Protein AF-A0A958G3X5-F1 (afdb_monomer_lite)

Radius of gyration: 16.33 Å; chains: 1; bounding box: 35×41×38 Å

Sequence (88 aa):
AQVEWEFHHLLEAASEVAITRRELRWKEQNRYSHRQKADMLFGGFLGEIDLEGNLRPFLPLLRAAEVLHLGKGATFGLGKITLKTIDG

Structure (mmCIF, N/CA/C/O backbone):
data_AF-A0A958G3X5-F1
#
_entry.id   AF-A0A958G3X5-F1
#
loop_
_atom_site.group_PDB
_atom_site.id
_atom_site.type_symbol
_atom_site.label_atom_id
_atom_site.label_alt_id
_atom_site.label_comp_id
_atom_site.label_asym_id
_atom_site.label_entity_id
_atom_site.label_seq_id
_atom_site.pdbx_PDB_ins_code
_atom_site.Cartn_x
_atom_site.Cartn_y
_atom_site.Cartn_z
_atom_site.occupancy
_atom_site.B_iso_or_equiv
_atom_site.auth_seq_i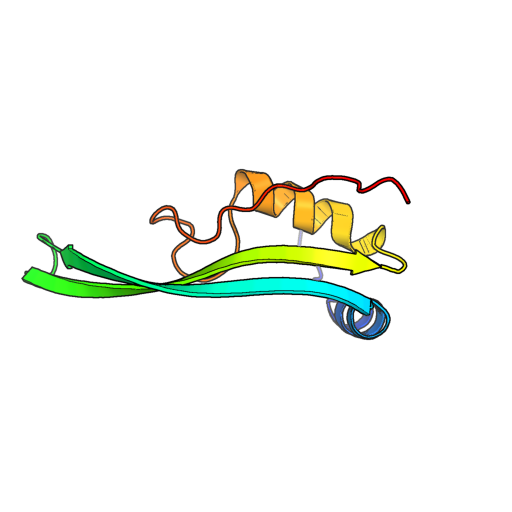d
_atom_site.auth_comp_id
_atom_site.auth_asym_id
_atom_site.auth_atom_id
_atom_site.pdbx_PDB_model_num
ATOM 1 N N . ALA A 1 1 ? 11.690 23.847 0.802 1.00 51.47 1 ALA A N 1
ATOM 2 C CA . ALA A 1 1 ? 11.946 23.152 -0.472 1.00 51.47 1 ALA A CA 1
ATOM 3 C C . ALA A 1 1 ? 10.605 22.701 -1.019 1.00 51.47 1 ALA A C 1
ATOM 5 O O . ALA A 1 1 ? 9.872 22.030 -0.302 1.00 51.47 1 ALA A O 1
ATOM 6 N N . GLN A 1 2 ? 10.239 23.161 -2.209 1.00 48.47 2 GLN A N 1
ATOM 7 C CA . GLN A 1 2 ? 9.005 22.760 -2.872 1.00 48.47 2 GLN A CA 1
ATOM 8 C C . GLN A 1 2 ? 9.309 21.434 -3.572 1.00 48.47 2 GLN A C 1
ATOM 10 O O . GLN A 1 2 ? 10.213 21.375 -4.399 1.00 48.47 2 GLN A O 1
ATOM 15 N N . VAL A 1 3 ? 8.663 20.354 -3.140 1.00 60.03 3 VAL A N 1
ATOM 16 C CA . VAL A 1 3 ? 8.811 19.052 -3.795 1.00 60.03 3 VAL A CA 1
ATOM 17 C C . VAL A 1 3 ? 7.889 19.080 -5.005 1.00 60.03 3 VAL A C 1
ATOM 19 O O . VAL A 1 3 ? 6.671 19.139 -4.843 1.00 60.03 3 VAL A O 1
ATOM 22 N N . GLU A 1 4 ? 8.468 19.113 -6.200 1.00 61.97 4 GLU A N 1
ATOM 23 C CA . GLU A 1 4 ? 7.729 18.866 -7.434 1.00 61.97 4 GLU A CA 1
ATOM 24 C C . GLU A 1 4 ? 7.432 17.374 -7.522 1.00 61.97 4 GLU A C 1
ATOM 26 O O . GLU A 1 4 ? 8.331 16.535 -7.582 1.00 61.97 4 GLU A O 1
ATOM 31 N N . TRP A 1 5 ? 6.147 17.047 -7.463 1.00 68.88 5 TRP A N 1
ATOM 32 C CA . TRP A 1 5 ? 5.669 15.680 -7.513 1.00 68.88 5 TRP A CA 1
ATOM 33 C C . TRP A 1 5 ? 5.192 15.343 -8.924 1.00 68.88 5 TRP A C 1
ATOM 35 O O . TRP A 1 5 ? 3.994 15.285 -9.200 1.00 68.88 5 TRP A O 1
ATOM 45 N N . GLU A 1 6 ? 6.137 15.120 -9.827 1.00 72.06 6 GLU A N 1
ATOM 46 C CA . GLU A 1 6 ? 5.833 14.603 -11.160 1.00 72.06 6 GLU A CA 1
ATOM 47 C C . GLU A 1 6 ? 5.524 13.105 -11.059 1.00 72.06 6 GLU A C 1
ATOM 49 O O . GLU A 1 6 ? 6.427 12.281 -11.054 1.00 72.06 6 GLU A O 1
ATOM 54 N N . PHE A 1 7 ? 4.252 12.718 -10.935 1.00 80.69 7 PHE A N 1
ATOM 55 C CA . PHE A 1 7 ? 3.861 11.301 -10.818 1.00 80.69 7 PHE A CA 1
ATOM 56 C C . PHE A 1 7 ? 3.598 10.617 -12.163 1.00 80.69 7 PHE A C 1
ATOM 58 O O . PHE A 1 7 ? 3.430 9.400 -12.197 1.00 80.69 7 PHE A O 1
ATOM 65 N N . HIS A 1 8 ? 3.544 11.367 -13.267 1.00 84.88 8 HIS A N 1
ATOM 66 C CA . HIS A 1 8 ? 3.118 10.830 -14.564 1.00 84.88 8 HIS A CA 1
ATOM 67 C C . HIS A 1 8 ? 4.007 9.671 -15.032 1.00 84.88 8 HIS A C 1
ATOM 69 O O . HIS A 1 8 ? 3.510 8.599 -15.362 1.00 84.88 8 HIS A O 1
ATOM 75 N N . HIS A 1 9 ? 5.326 9.837 -14.916 1.00 88.06 9 HIS A N 1
ATOM 76 C CA . HIS A 1 9 ? 6.295 8.797 -15.262 1.00 88.06 9 HIS A CA 1
ATOM 77 C C . HIS A 1 9 ? 6.164 7.537 -14.389 1.00 88.06 9 HIS A C 1
ATOM 79 O O . HIS A 1 9 ? 6.452 6.433 -14.844 1.00 88.06 9 HIS A O 1
ATOM 85 N N . LEU A 1 10 ? 5.721 7.676 -13.133 1.00 90.50 10 LEU A N 1
ATOM 86 C CA . LEU A 1 10 ? 5.458 6.530 -12.260 1.00 90.50 10 LEU A CA 1
ATOM 87 C C . LEU A 1 10 ? 4.186 5.795 -12.681 1.00 90.50 10 LEU A C 1
ATOM 89 O O . LEU A 1 10 ? 4.142 4.575 -12.571 1.00 90.50 10 LEU A O 1
ATOM 93 N N . LEU A 1 11 ? 3.168 6.507 -13.168 1.00 91.62 11 LEU A N 1
ATOM 94 C CA . LEU A 1 11 ? 1.948 5.886 -13.687 1.00 91.62 11 LEU A CA 1
ATO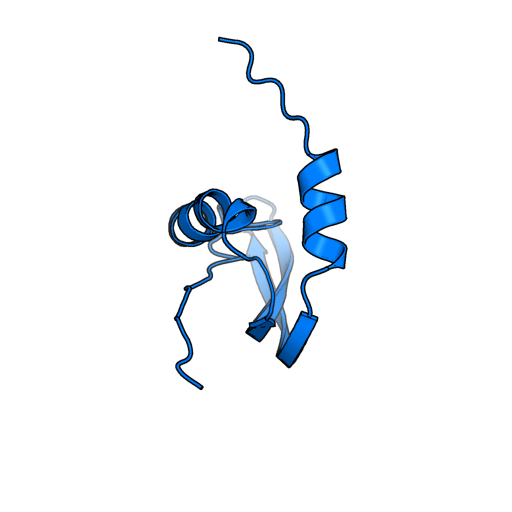M 95 C C . LEU A 1 11 ? 2.230 5.093 -14.967 1.00 91.62 11 LEU A C 1
ATOM 97 O O . LEU A 1 11 ? 1.785 3.954 -15.073 1.00 91.62 11 LEU A O 1
ATOM 101 N N . GLU A 1 12 ? 3.013 5.656 -15.887 1.00 93.12 12 GLU A N 1
ATOM 102 C CA . GLU A 1 12 ? 3.473 4.958 -17.096 1.00 93.12 12 GLU A CA 1
ATOM 103 C C . GLU A 1 12 ? 4.340 3.743 -16.746 1.00 93.12 12 GLU A C 1
ATOM 105 O O . GLU A 1 12 ? 4.100 2.637 -17.217 1.00 93.12 12 GLU A O 1
ATOM 110 N N . ALA A 1 13 ? 5.312 3.895 -15.845 1.00 93.81 13 ALA A N 1
ATOM 111 C CA . ALA A 1 13 ? 6.116 2.759 -15.402 1.00 93.81 13 ALA A CA 1
ATOM 112 C C . ALA A 1 13 ? 5.269 1.680 -14.700 1.00 93.81 13 ALA A C 1
ATOM 114 O O . ALA A 1 13 ? 5.612 0.502 -14.760 1.00 93.81 13 ALA A O 1
ATOM 115 N N . ALA A 1 14 ? 4.174 2.060 -14.030 1.00 95.25 14 ALA A N 1
ATOM 116 C CA . ALA A 1 14 ? 3.304 1.122 -13.332 1.00 95.25 14 ALA A CA 1
ATOM 117 C C . ALA A 1 14 ? 2.418 0.328 -14.299 1.00 95.25 14 ALA A C 1
ATOM 119 O O . ALA A 1 14 ? 2.084 -0.812 -13.985 1.00 95.25 14 ALA A O 1
ATOM 120 N N . SER A 1 15 ? 2.060 0.880 -15.467 1.00 95.62 15 SER A N 1
ATOM 121 C CA . SER A 1 15 ? 1.317 0.123 -16.485 1.00 95.62 15 SER A CA 1
ATOM 122 C C . SER A 1 15 ? 2.136 -1.004 -17.112 1.00 95.62 15 SER A C 1
ATOM 124 O O . SER A 1 15 ? 1.552 -1.965 -17.601 1.00 95.62 15 SER A O 1
ATOM 126 N N . GLU A 1 16 ? 3.466 -0.920 -17.044 1.00 97.12 16 GLU A N 1
ATOM 127 C CA . GLU A 1 16 ? 4.388 -1.966 -17.506 1.00 97.12 16 GLU A CA 1
ATOM 128 C C . GLU A 1 16 ? 4.649 -3.059 -16.449 1.00 97.12 16 GLU A C 1
ATOM 130 O O . GLU A 1 16 ? 5.355 -4.032 -16.717 1.00 97.12 16 GLU A O 1
ATOM 135 N N . VAL A 1 17 ? 4.113 -2.917 -15.230 1.00 97.25 17 VAL A N 1
ATOM 136 C CA . VAL A 1 17 ? 4.246 -3.920 -14.163 1.00 97.25 17 VAL A CA 1
ATOM 137 C C . VAL A 1 17 ? 3.124 -4.949 -14.281 1.00 97.25 17 VAL A C 1
ATOM 139 O O . VAL A 1 17 ? 1.939 -4.619 -14.221 1.00 97.25 17 VAL A O 1
ATOM 142 N N . ALA A 1 18 ? 3.497 -6.221 -14.381 1.00 97.50 18 ALA A N 1
ATOM 143 C CA . ALA A 1 18 ? 2.562 -7.332 -14.428 1.00 97.50 18 ALA A CA 1
ATOM 144 C C . ALA A 1 18 ? 2.189 -7.811 -13.019 1.00 97.50 18 ALA A C 1
ATOM 146 O O . ALA A 1 18 ? 3.019 -7.852 -12.112 1.00 97.50 18 ALA A O 1
ATOM 147 N N . ILE A 1 19 ? 0.935 -8.235 -12.850 1.00 97.19 19 ILE A N 1
ATOM 148 C CA . ILE A 1 19 ? 0.485 -8.986 -11.674 1.00 97.19 19 ILE A CA 1
ATOM 149 C C . ILE A 1 19 ? 0.512 -10.471 -12.037 1.00 97.19 19 ILE A C 1
ATOM 151 O O . ILE A 1 19 ? -0.294 -10.912 -12.857 1.00 97.19 19 ILE A O 1
ATOM 155 N N . THR A 1 20 ? 1.408 -11.241 -11.426 1.00 96.88 20 THR A N 1
ATOM 156 C CA . THR A 1 20 ? 1.583 -12.676 -11.723 1.00 96.88 20 THR A CA 1
ATOM 157 C C . THR A 1 20 ? 0.741 -13.568 -10.817 1.00 96.88 20 THR A C 1
ATOM 159 O O . THR A 1 20 ? 0.272 -14.625 -11.238 1.00 96.88 20 THR A O 1
ATOM 162 N N . ARG A 1 21 ? 0.466 -13.112 -9.592 1.00 97.25 21 ARG A N 1
ATOM 163 C CA . ARG A 1 21 ? -0.442 -13.765 -8.643 1.00 97.25 21 ARG A CA 1
ATOM 164 C C . ARG A 1 21 ? -1.257 -12.720 -7.902 1.00 97.25 21 ARG A C 1
ATOM 166 O O . ARG A 1 21 ? -0.756 -11.659 -7.544 1.00 97.25 21 ARG A O 1
ATOM 173 N N . ARG A 1 22 ? -2.528 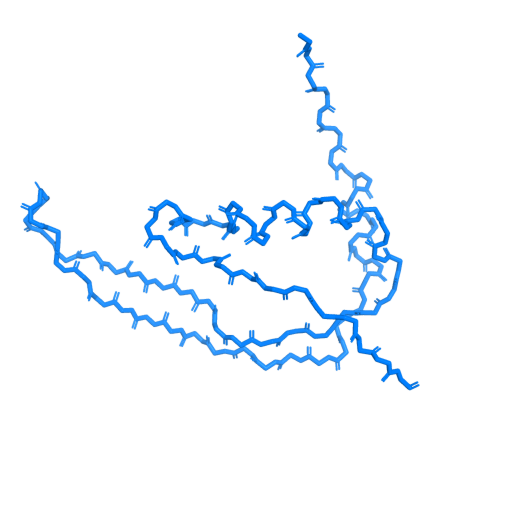-13.027 -7.646 1.00 97.31 22 ARG A N 1
ATOM 174 C CA . ARG A 1 22 ? -3.430 -12.164 -6.877 1.00 97.31 22 ARG A CA 1
ATOM 175 C C . ARG A 1 22 ? -4.351 -12.998 -6.008 1.00 97.31 22 ARG A C 1
ATOM 177 O O . ARG A 1 22 ? -5.297 -13.603 -6.504 1.00 97.31 22 ARG A O 1
ATOM 184 N N . GLU A 1 23 ? -4.128 -12.937 -4.706 1.00 97.62 23 GLU A N 1
ATOM 185 C CA . GLU A 1 23 ? -4.951 -13.595 -3.696 1.00 97.62 23 GLU A CA 1
ATOM 186 C C . GLU A 1 23 ? -5.493 -12.551 -2.731 1.00 97.62 23 GLU A C 1
ATOM 188 O O . GLU A 1 23 ? -5.069 -12.446 -1.585 1.00 97.62 23 GLU A O 1
ATOM 193 N N . LEU A 1 24 ? -6.436 -11.743 -3.217 1.00 96.94 24 LEU A N 1
ATOM 194 C CA . LEU A 1 24 ? -7.077 -10.696 -2.432 1.00 96.94 24 LEU A CA 1
ATOM 195 C C . LEU A 1 24 ? -8.515 -11.068 -2.090 1.00 96.94 24 LEU A C 1
ATOM 197 O O . LEU A 1 24 ? -9.272 -11.533 -2.940 1.00 96.94 24 LEU A O 1
ATOM 201 N N . ARG A 1 25 ? -8.920 -10.760 -0.860 1.00 96.12 25 ARG A N 1
ATOM 202 C CA . ARG A 1 25 ? -10.320 -10.778 -0.429 1.00 96.12 25 ARG A CA 1
ATOM 203 C C . ARG A 1 25 ? -10.709 -9.430 0.151 1.00 96.12 25 ARG A C 1
ATOM 205 O O . ARG A 1 25 ? -9.919 -8.810 0.864 1.00 96.12 25 ARG A O 1
ATOM 212 N N . TRP A 1 26 ? -11.931 -8.993 -0.127 1.00 94.12 26 TRP A N 1
ATOM 213 C CA . TRP A 1 26 ? -12.505 -7.858 0.585 1.00 94.12 26 TRP A CA 1
ATOM 214 C C . TRP A 1 26 ? -12.800 -8.280 2.022 1.00 94.12 26 TRP A C 1
ATOM 216 O O . TRP A 1 26 ? -13.459 -9.296 2.252 1.00 94.12 26 TRP A O 1
ATOM 226 N N . LYS A 1 27 ? -12.302 -7.518 2.992 1.00 91.50 27 LYS A N 1
ATOM 227 C CA . LYS A 1 27 ? -12.716 -7.641 4.386 1.00 91.50 27 LYS A CA 1
ATOM 228 C C . LYS A 1 27 ? -13.330 -6.331 4.819 1.00 91.50 27 LYS A C 1
ATOM 230 O O . LYS A 1 27 ? -12.717 -5.274 4.696 1.00 91.50 27 LYS A O 1
ATOM 235 N N . GLU A 1 28 ? -14.511 -6.450 5.395 1.00 90.31 28 GLU A N 1
ATOM 236 C CA . GLU A 1 28 ? -15.226 -5.345 5.995 1.00 90.31 28 GLU A CA 1
ATOM 237 C C . GLU A 1 28 ? -15.397 -5.596 7.487 1.00 90.31 28 GLU A C 1
ATOM 239 O O . GLU A 1 28 ? -15.643 -6.722 7.924 1.00 90.31 28 GLU A O 1
ATOM 244 N N . GLN A 1 29 ? -15.213 -4.551 8.282 1.00 81.69 29 GLN A N 1
ATOM 245 C CA . GLN A 1 29 ? -15.389 -4.594 9.720 1.00 81.69 29 GLN A CA 1
ATOM 246 C C . GLN A 1 29 ? -16.153 -3.362 10.177 1.00 81.69 29 GLN A C 1
ATOM 248 O O . GLN A 1 29 ? -15.787 -2.233 9.851 1.00 81.69 29 GLN A O 1
ATOM 253 N N . ASN A 1 30 ? -17.176 -3.589 10.996 1.00 82.62 30 ASN A N 1
ATOM 254 C CA . ASN A 1 30 ? -17.895 -2.513 11.649 1.00 82.62 30 ASN A CA 1
ATOM 255 C C . ASN A 1 30 ? -17.189 -2.132 12.962 1.00 82.62 30 ASN A C 1
ATOM 257 O O . ASN A 1 30 ? -16.788 -3.002 13.743 1.00 82.62 30 ASN A O 1
ATOM 261 N N . ARG A 1 31 ? -17.004 -0.835 13.203 1.00 80.31 31 ARG A N 1
ATOM 262 C CA . ARG A 1 31 ? -16.472 -0.288 14.457 1.00 80.31 31 ARG A CA 1
ATOM 263 C C . ARG A 1 31 ? -17.372 0.825 14.950 1.00 80.31 31 ARG A C 1
ATOM 265 O O . ARG A 1 31 ? -17.516 1.838 14.280 1.00 80.31 31 ARG A O 1
ATOM 272 N N . TYR A 1 32 ? -17.852 0.708 16.177 1.00 79.81 32 TYR A N 1
ATOM 273 C CA . TYR A 1 32 ? -18.577 1.800 16.805 1.00 79.81 32 TYR A CA 1
ATOM 274 C C . TYR A 1 32 ? -17.621 2.927 17.230 1.00 79.81 32 TYR A C 1
ATOM 276 O O . TYR A 1 32 ? -16.652 2.715 17.966 1.00 79.81 32 TYR A O 1
ATOM 284 N N . SER A 1 33 ? -17.884 4.148 16.771 1.00 79.50 33 SER A N 1
ATOM 285 C CA . SER A 1 33 ? -17.147 5.352 17.149 1.00 79.50 33 SER A CA 1
ATOM 286 C C . SER A 1 33 ? -17.822 6.029 18.330 1.00 79.50 33 SER A C 1
ATOM 288 O O . SER A 1 33 ? -18.829 6.711 18.169 1.00 79.50 33 SER A O 1
ATOM 290 N N . HIS A 1 34 ? -17.230 5.934 19.522 1.00 81.31 34 HIS A N 1
ATOM 291 C CA . HIS A 1 34 ? -17.754 6.629 20.707 1.00 81.31 34 HIS A CA 1
ATOM 292 C C . HIS A 1 34 ? -17.784 8.157 20.557 1.00 81.31 34 HIS A C 1
ATOM 294 O O . HIS A 1 34 ? -18.674 8.808 21.098 1.00 81.31 34 HIS A O 1
ATOM 300 N N . ARG A 1 35 ? -16.842 8.734 19.800 1.00 84.88 35 ARG A N 1
ATOM 301 C CA . ARG A 1 35 ? -16.781 10.182 19.549 1.00 84.88 35 ARG A CA 1
ATOM 302 C C . ARG A 1 35 ? -17.911 10.663 18.641 1.00 84.88 35 ARG A C 1
ATOM 304 O O . ARG A 1 35 ? -18.428 11.749 18.862 1.00 84.88 35 ARG A O 1
ATOM 311 N N . GLN A 1 36 ? -18.264 9.881 17.623 1.00 83.25 36 GLN A N 1
ATOM 312 C CA . GLN A 1 36 ? -19.312 10.241 16.658 1.00 83.25 36 GLN A CA 1
ATOM 313 C C . GLN A 1 36 ? -20.667 9.597 16.993 1.00 83.25 36 GLN A C 1
ATOM 315 O O . GLN A 1 36 ? -21.660 9.918 16.354 1.00 83.25 36 GLN A O 1
ATOM 320 N N . LYS A 1 37 ? -20.701 8.707 17.998 1.00 82.56 37 LYS A N 1
ATOM 321 C CA . LYS A 1 37 ? -21.846 7.867 18.383 1.00 82.56 37 LYS A CA 1
ATOM 322 C C . LYS A 1 37 ? -22.481 7.155 17.181 1.00 82.56 37 LYS A C 1
ATOM 324 O O . LYS A 1 37 ? -23.699 7.118 17.047 1.00 82.56 37 LYS A O 1
ATOM 329 N N . ALA A 1 38 ? -21.638 6.631 16.296 1.00 81.94 38 ALA A N 1
ATOM 330 C CA . ALA A 1 38 ? -22.054 6.020 15.040 1.00 81.94 38 ALA A CA 1
ATOM 331 C C . ALA A 1 38 ? -21.158 4.834 14.678 1.00 81.94 38 ALA A C 1
ATOM 333 O O . ALA A 1 38 ? -19.975 4.808 15.030 1.00 81.94 38 ALA A O 1
ATOM 334 N N . ASP A 1 39 ? -21.724 3.888 13.939 1.00 81.12 39 ASP A N 1
ATOM 335 C CA . ASP A 1 39 ? -20.988 2.794 13.322 1.00 81.12 39 ASP A CA 1
ATOM 336 C C . ASP A 1 39 ? -20.140 3.299 12.152 1.00 81.12 39 ASP A C 1
ATOM 338 O O . ASP A 1 39 ? -20.600 4.031 11.275 1.00 81.12 39 ASP A O 1
ATOM 342 N N . MET A 1 40 ? -18.871 2.912 12.157 1.00 80.56 40 MET A N 1
ATOM 343 C CA . MET A 1 40 ? -17.913 3.173 11.099 1.00 80.56 40 MET A CA 1
ATOM 344 C C . MET A 1 40 ? -17.598 1.870 10.381 1.00 80.56 40 MET A C 1
ATOM 346 O O . MET A 1 40 ? -17.055 0.931 10.967 1.00 80.56 40 MET A O 1
ATOM 350 N N . LEU A 1 41 ? -17.880 1.858 9.084 1.00 81.06 41 LEU A N 1
ATOM 351 C CA . LEU A 1 41 ? -17.559 0.751 8.204 1.00 81.06 41 LEU A CA 1
ATOM 352 C C . LEU A 1 41 ? -16.120 0.897 7.696 1.00 81.06 41 LEU A C 1
ATOM 354 O O . LEU A 1 41 ? -15.782 1.861 7.003 1.00 81.06 41 LEU A O 1
ATOM 358 N N . PHE A 1 42 ? -15.265 -0.055 8.049 1.00 85.00 42 PHE A N 1
ATOM 359 C CA . PHE A 1 42 ? -13.890 -0.126 7.572 1.00 85.00 42 PHE A CA 1
ATOM 360 C C . PHE A 1 42 ? -13.754 -1.301 6.611 1.00 85.00 42 PHE A C 1
ATOM 362 O O . PHE A 1 42 ? -13.794 -2.456 7.027 1.00 85.00 42 PHE A O 1
ATOM 369 N N . GLY A 1 43 ? -13.598 -0.990 5.328 1.00 89.25 43 GLY A N 1
ATOM 370 C CA . GLY A 1 43 ? -13.419 -1.967 4.260 1.00 89.25 43 GLY A CA 1
ATOM 371 C C . GLY A 1 43 ? -12.058 -1.826 3.590 1.00 89.25 43 GLY A C 1
ATOM 372 O O . GLY A 1 43 ? -11.540 -0.716 3.448 1.00 89.25 43 GLY A O 1
ATOM 373 N N . GLY A 1 44 ? -11.484 -2.950 3.176 1.00 92.31 44 GLY A N 1
ATOM 374 C CA . GLY A 1 44 ? -10.259 -2.974 2.388 1.00 92.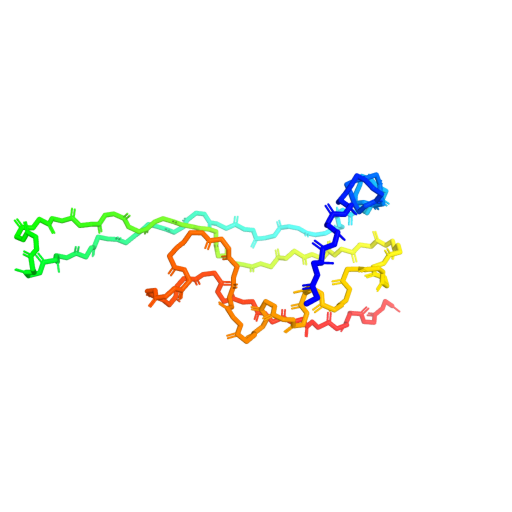31 44 GLY A CA 1
ATOM 375 C C . GLY A 1 44 ? -9.895 -4.369 1.899 1.00 92.31 44 GLY A C 1
ATOM 376 O O . GLY A 1 44 ? -10.519 -5.368 2.262 1.00 92.31 44 GLY A O 1
ATOM 377 N N . PHE A 1 45 ? -8.855 -4.435 1.074 1.00 94.81 45 PHE A N 1
ATOM 378 C CA . PHE A 1 45 ? -8.306 -5.703 0.611 1.00 94.81 45 PHE A CA 1
ATOM 379 C C . PHE A 1 45 ? -7.368 -6.315 1.651 1.00 94.81 45 PHE A C 1
ATOM 381 O O . PHE A 1 45 ? -6.551 -5.624 2.258 1.00 94.81 45 PHE A O 1
ATOM 388 N N . LEU A 1 46 ? -7.472 -7.631 1.821 1.00 95.38 46 LEU A N 1
ATOM 389 C CA . LEU A 1 46 ? -6.515 -8.450 2.554 1.00 95.38 46 LEU A CA 1
ATOM 390 C C . LEU A 1 46 ? -5.997 -9.573 1.672 1.00 95.38 46 LEU A C 1
ATOM 392 O O . LEU A 1 46 ? -6.784 -10.253 1.012 1.00 95.38 46 LEU A O 1
ATOM 396 N N . GLY A 1 47 ? -4.698 -9.823 1.765 1.00 96.44 47 GLY A N 1
ATOM 397 C CA . GLY A 1 47 ? -4.029 -10.905 1.064 1.00 96.44 47 GLY A CA 1
ATOM 398 C C . GLY A 1 47 ? -2.759 -10.422 0.388 1.00 96.44 47 GLY A C 1
ATOM 399 O O . GLY A 1 47 ? -2.130 -9.483 0.875 1.00 96.44 47 GLY A O 1
ATOM 400 N N . GLU A 1 48 ? -2.393 -11.080 -0.705 1.00 97.19 48 GLU A N 1
ATOM 401 C CA . GLU A 1 48 ? -1.080 -10.934 -1.331 1.00 97.19 48 GLU A CA 1
ATOM 402 C C . GLU A 1 48 ? -1.217 -10.731 -2.846 1.00 97.19 48 GLU A C 1
ATOM 404 O O . GLU A 1 48 ? -2.179 -11.186 -3.479 1.00 97.19 48 GLU A O 1
ATOM 409 N N . ILE A 1 49 ? -0.266 -9.991 -3.411 1.00 97.19 49 ILE A N 1
ATOM 410 C CA . ILE A 1 49 ? -0.119 -9.769 -4.848 1.00 97.19 49 ILE A CA 1
ATOM 411 C C . ILE A 1 49 ? 1.360 -9.932 -5.172 1.00 97.19 49 ILE A C 1
ATOM 413 O O . ILE A 1 49 ? 2.189 -9.279 -4.535 1.00 97.19 49 ILE A O 1
ATOM 417 N N . ASP A 1 50 ? 1.653 -10.730 -6.191 1.00 97.19 50 ASP A N 1
ATOM 418 C CA . ASP A 1 50 ? 2.997 -10.861 -6.738 1.00 97.19 50 ASP A CA 1
ATOM 419 C C . ASP A 1 50 ? 3.094 -9.966 -7.976 1.00 97.19 50 ASP A C 1
ATOM 421 O O . ASP A 1 50 ? 2.203 -9.965 -8.835 1.00 97.19 50 ASP A O 1
ATOM 425 N N . LEU A 1 51 ? 4.155 -9.161 -8.029 1.00 96.50 51 LEU A N 1
ATOM 426 C CA . LEU A 1 51 ? 4.397 -8.173 -9.075 1.00 96.50 51 LEU A CA 1
ATOM 427 C C . LEU A 1 51 ? 5.692 -8.506 -9.812 1.00 96.50 51 LEU A C 1
ATOM 429 O O . LEU A 1 51 ? 6.708 -8.784 -9.176 1.00 96.50 51 LEU A O 1
ATOM 433 N N . GLU A 1 52 ? 5.668 -8.407 -11.137 1.00 96.12 52 GLU A N 1
ATOM 434 C CA . GLU A 1 52 ? 6.818 -8.644 -12.009 1.00 96.12 52 GLU A CA 1
ATOM 435 C C . GLU A 1 52 ? 7.043 -7.453 -12.951 1.00 96.12 52 GLU A C 1
ATOM 437 O O . GLU A 1 52 ? 6.095 -6.829 -13.427 1.00 96.12 52 GLU A O 1
ATOM 442 N N . GLY A 1 53 ? 8.309 -7.115 -13.205 1.00 95.69 53 GLY A N 1
ATOM 443 C CA . GLY A 1 53 ? 8.719 -5.986 -14.044 1.00 95.69 53 GLY A CA 1
ATOM 444 C C . GLY A 1 53 ? 9.742 -5.079 -13.355 1.00 95.69 53 GLY A C 1
ATOM 445 O O . GLY A 1 53 ? 10.377 -5.451 -12.365 1.00 95.69 53 GLY A O 1
ATOM 446 N N . ASN A 1 54 ? 9.920 -3.858 -13.868 1.00 95.94 54 ASN A N 1
ATOM 447 C CA . 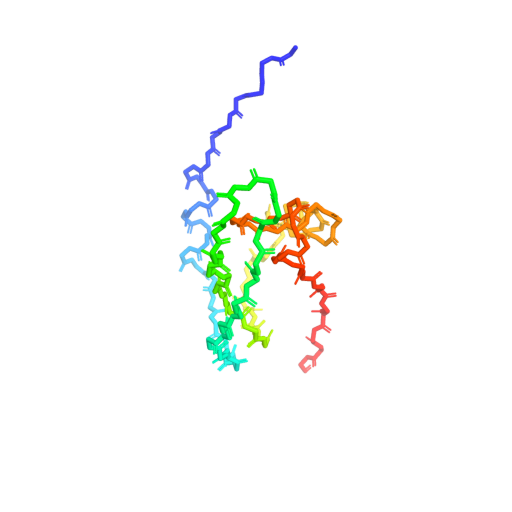ASN A 1 54 ? 10.847 -2.891 -13.275 1.00 95.94 54 ASN A CA 1
ATOM 448 C C . ASN A 1 54 ? 10.240 -2.211 -12.036 1.00 95.94 54 ASN A C 1
ATOM 450 O O . ASN A 1 54 ? 9.697 -1.111 -12.109 1.00 95.94 54 ASN A O 1
ATOM 454 N N . LEU A 1 55 ? 10.386 -2.845 -10.871 1.00 95.56 55 LEU A N 1
ATOM 455 C CA . LEU A 1 55 ? 9.864 -2.315 -9.606 1.00 95.56 55 LEU A CA 1
ATOM 456 C C . LEU A 1 55 ? 10.758 -1.251 -8.949 1.00 95.56 55 LEU A C 1
ATOM 458 O O . LEU A 1 55 ? 10.346 -0.598 -7.987 1.00 95.56 55 LEU A O 1
ATOM 462 N N . ARG A 1 56 ? 11.982 -1.054 -9.456 1.00 94.81 56 ARG A N 1
ATOM 463 C CA . ARG A 1 56 ? 12.998 -0.181 -8.847 1.00 94.81 56 ARG A CA 1
ATOM 464 C C . ARG A 1 56 ? 12.516 1.258 -8.594 1.00 94.81 56 ARG A C 1
ATOM 466 O O . ARG A 1 56 ? 12.804 1.751 -7.502 1.00 94.81 56 ARG A O 1
ATOM 473 N N . PRO A 1 57 ? 11.777 1.922 -9.508 1.00 93.75 57 PRO A N 1
ATOM 474 C CA . PRO A 1 57 ? 11.270 3.279 -9.279 1.00 93.75 57 PRO A CA 1
ATOM 475 C C . PRO A 1 57 ? 10.290 3.375 -8.102 1.00 93.75 57 PRO A C 1
ATOM 477 O O . PRO A 1 57 ? 10.206 4.411 -7.448 1.00 93.75 57 PRO A O 1
ATOM 480 N N . PHE A 1 58 ? 9.578 2.288 -7.795 1.00 93.38 58 PHE A N 1
ATOM 481 C CA . PHE A 1 58 ? 8.544 2.254 -6.760 1.00 93.38 58 PHE A CA 1
ATOM 482 C C . PHE A 1 58 ? 9.075 1.844 -5.389 1.00 93.38 58 PHE A C 1
ATOM 484 O O . PHE A 1 58 ? 8.407 2.095 -4.387 1.00 93.38 58 PHE A O 1
ATOM 491 N N . LEU A 1 59 ? 10.267 1.239 -5.312 1.00 94.00 59 LEU A N 1
ATOM 492 C CA . LEU A 1 59 ? 10.828 0.733 -4.055 1.00 94.00 59 LEU A CA 1
ATOM 493 C C . LEU A 1 59 ? 10.835 1.772 -2.920 1.00 94.00 59 LEU A C 1
ATOM 495 O O . LEU A 1 59 ? 10.432 1.399 -1.819 1.00 94.00 59 LEU A O 1
ATOM 499 N N . PRO A 1 60 ? 11.208 3.055 -3.124 1.00 93.56 60 PRO A N 1
ATOM 500 C CA . PRO A 1 60 ? 11.152 4.044 -2.046 1.00 93.56 60 PRO A CA 1
ATOM 501 C C . PRO A 1 60 ? 9.735 4.245 -1.491 1.00 93.56 60 PRO A C 1
ATOM 503 O O . PRO A 1 60 ? 9.551 4.303 -0.276 1.00 93.56 60 PRO A O 1
ATOM 506 N N . LEU A 1 61 ? 8.726 4.293 -2.368 1.00 93.44 61 LEU A N 1
ATOM 507 C CA . LEU A 1 61 ? 7.322 4.459 -1.981 1.0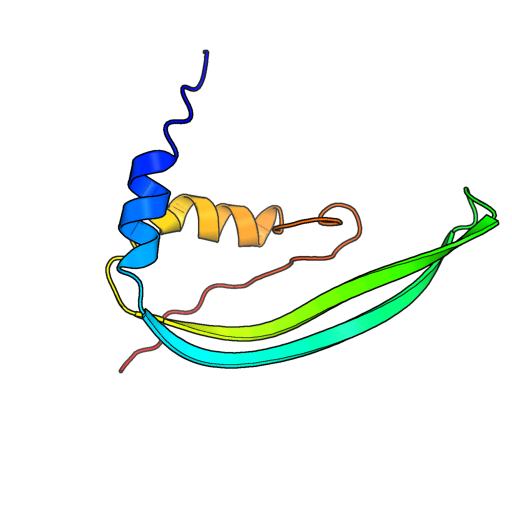0 93.44 61 LEU A CA 1
ATOM 508 C C . LEU A 1 61 ? 6.776 3.203 -1.297 1.00 93.44 61 LEU A C 1
ATOM 510 O O . LEU A 1 61 ? 6.115 3.299 -0.266 1.00 93.44 61 LEU A O 1
ATOM 514 N N . LEU A 1 62 ? 7.093 2.024 -1.833 1.00 95.00 62 LEU A N 1
ATOM 515 C CA . LEU A 1 62 ? 6.671 0.749 -1.261 1.00 95.00 62 LEU A CA 1
ATOM 516 C C . LEU A 1 62 ? 7.285 0.529 0.131 1.00 95.00 62 LEU A C 1
ATOM 518 O O . LEU A 1 62 ? 6.586 0.098 1.044 1.00 95.00 62 LEU A O 1
ATOM 522 N N . ARG A 1 63 ? 8.562 0.886 0.332 1.00 95.62 63 ARG A N 1
ATOM 523 C CA . ARG A 1 63 ? 9.217 0.839 1.652 1.00 95.62 63 ARG A CA 1
ATOM 524 C C . ARG A 1 63 ? 8.627 1.856 2.622 1.00 95.62 63 ARG A C 1
ATOM 526 O O . ARG A 1 63 ? 8.407 1.529 3.784 1.00 95.62 63 ARG A O 1
ATOM 533 N N . ALA A 1 64 ? 8.315 3.066 2.155 1.00 95.56 64 ALA A N 1
ATOM 534 C CA . ALA A 1 64 ? 7.610 4.045 2.976 1.00 95.56 64 ALA A CA 1
ATOM 535 C C . ALA A 1 64 ? 6.232 3.519 3.418 1.00 95.56 64 ALA A C 1
ATOM 537 O O . ALA A 1 64 ? 5.854 3.696 4.575 1.00 95.56 64 ALA A O 1
ATOM 538 N N . ALA A 1 65 ? 5.514 2.813 2.541 1.00 96.06 65 ALA A N 1
ATOM 539 C CA . ALA A 1 65 ? 4.219 2.212 2.846 1.00 96.06 65 ALA A CA 1
ATOM 540 C C . ALA A 1 65 ? 4.286 1.062 3.875 1.00 96.06 65 ALA A C 1
ATOM 542 O O . ALA A 1 65 ? 3.296 0.830 4.566 1.00 96.06 65 ALA A O 1
ATOM 543 N N . GLU A 1 66 ? 5.426 0.386 4.063 1.00 96.25 66 GLU A N 1
ATOM 544 C CA . GLU A 1 66 ? 5.592 -0.578 5.171 1.00 96.25 66 GLU A CA 1
ATOM 545 C C . GLU A 1 66 ? 5.533 0.104 6.551 1.00 96.25 66 GLU A C 1
ATOM 547 O O . GLU A 1 66 ? 5.092 -0.507 7.526 1.00 96.25 66 GLU A O 1
ATOM 552 N N . VAL A 1 67 ? 5.945 1.376 6.634 1.00 96.00 67 VAL A N 1
ATOM 553 C CA . VAL A 1 67 ? 5.974 2.167 7.879 1.00 96.00 67 VAL A CA 1
ATOM 554 C C . VAL A 1 67 ? 4.719 3.022 8.031 1.00 96.00 67 VAL A C 1
ATOM 556 O O . VAL A 1 67 ? 4.109 3.054 9.097 1.00 96.00 67 VAL A O 1
ATOM 559 N N . LEU A 1 68 ? 4.339 3.732 6.970 1.00 96.00 68 LEU A N 1
ATOM 560 C CA . LEU A 1 68 ? 3.255 4.716 6.987 1.00 96.00 68 LEU A CA 1
ATOM 561 C C . LEU A 1 68 ? 1.883 4.108 6.695 1.00 96.00 68 LEU A C 1
ATOM 563 O O . LEU A 1 68 ? 0.872 4.771 6.928 1.00 96.00 68 LEU A O 1
ATOM 567 N N . HIS A 1 69 ? 1.858 2.865 6.202 1.00 96.25 69 HIS A N 1
ATOM 568 C CA . HIS A 1 69 ? 0.705 2.238 5.563 1.00 96.25 69 HIS A CA 1
ATOM 569 C C . HIS A 1 69 ? 0.263 2.997 4.296 1.00 96.25 69 HIS A C 1
ATOM 571 O O . HIS A 1 69 ? 0.744 4.092 3.999 1.00 96.25 69 HIS A O 1
ATOM 577 N N . LEU A 1 70 ? -0.643 2.411 3.510 1.00 94.25 70 LEU A N 1
ATOM 578 C CA . LEU A 1 70 ? -1.143 3.023 2.275 1.00 94.25 70 LEU A CA 1
ATOM 579 C C . LEU A 1 70 ? -2.671 3.066 2.195 1.00 94.25 70 LEU A C 1
ATOM 581 O O . LEU A 1 70 ? -3.378 2.206 2.716 1.00 94.25 70 LEU A O 1
ATOM 585 N N . GLY A 1 71 ? -3.186 4.068 1.485 1.00 91.56 71 GLY A N 1
ATOM 586 C CA . GLY A 1 71 ? -4.618 4.247 1.264 1.00 91.56 71 GLY A CA 1
ATOM 587 C C . GLY A 1 71 ? -5.363 4.894 2.437 1.00 91.56 71 GLY A C 1
ATOM 588 O O . GLY A 1 71 ? -4.789 5.461 3.370 1.00 91.56 71 GLY A O 1
ATOM 589 N N . LYS A 1 72 ? -6.696 4.858 2.361 1.00 89.69 72 LYS A N 1
ATOM 590 C CA . LYS A 1 72 ? -7.578 5.497 3.343 1.00 89.69 72 LYS A CA 1
ATOM 591 C C . LYS A 1 72 ? -7.542 4.744 4.675 1.00 89.69 72 LYS A C 1
ATOM 593 O O . LYS A 1 72 ? -7.671 3.527 4.721 1.00 89.69 72 LYS A O 1
ATOM 598 N N . GLY A 1 73 ? -7.465 5.491 5.776 1.00 88.19 73 GLY A N 1
ATOM 599 C CA . GLY A 1 73 ? -7.538 4.917 7.121 1.00 88.19 73 GLY A CA 1
ATOM 600 C C . GLY A 1 73 ? -6.213 4.362 7.648 1.00 88.19 73 GLY A C 1
ATOM 601 O O . GLY A 1 73 ? -6.229 3.649 8.649 1.00 88.19 73 GLY A O 1
ATOM 602 N N . ALA A 1 74 ? -5.083 4.729 7.031 1.00 91.50 74 ALA A N 1
ATOM 603 C CA . ALA A 1 74 ? -3.734 4.425 7.516 1.00 91.50 74 ALA A CA 1
ATOM 604 C C . ALA A 1 74 ? -3.554 4.744 9.013 1.00 91.50 74 ALA A C 1
ATOM 606 O O . ALA A 1 74 ? -3.128 3.897 9.795 1.00 91.50 74 ALA A O 1
ATOM 607 N N . THR A 1 75 ? -4.018 5.921 9.448 1.00 89.56 75 THR A N 1
ATOM 608 C CA . THR A 1 75 ? -3.981 6.366 10.855 1.00 89.56 75 THR A CA 1
ATOM 609 C C . THR A 1 75 ? -4.883 5.560 11.795 1.00 89.56 75 THR A C 1
ATOM 611 O O . THR A 1 75 ? -4.710 5.615 13.010 1.00 89.56 75 THR A O 1
ATOM 614 N N . PHE A 1 76 ? -5.830 4.792 11.252 1.00 87.38 76 PHE A N 1
ATOM 615 C CA . PHE A 1 76 ? -6.679 3.853 11.989 1.00 87.38 76 PHE A CA 1
ATOM 616 C C . PHE A 1 76 ? -6.159 2.406 11.917 1.00 87.38 76 PHE A C 1
ATOM 618 O O . PHE A 1 76 ? -6.855 1.484 12.342 1.00 87.38 76 PHE A O 1
ATOM 625 N N . GLY A 1 77 ? -4.941 2.197 11.403 1.00 87.75 77 GLY A N 1
ATOM 626 C CA . GLY A 1 77 ? -4.286 0.890 11.323 1.00 87.75 77 GLY A CA 1
ATOM 627 C C . GLY A 1 77 ? -4.611 0.077 10.067 1.00 87.75 77 GLY A C 1
ATOM 628 O O . GLY A 1 77 ? -4.225 -1.088 9.995 1.00 87.75 77 GLY A O 1
ATOM 629 N N . LEU A 1 78 ? -5.299 0.657 9.078 1.00 92.12 78 LEU A N 1
ATOM 630 C CA . LEU A 1 78 ? -5.538 0.009 7.782 1.00 92.12 78 LEU A CA 1
ATOM 631 C C . LEU A 1 78 ? -4.353 0.192 6.835 1.00 92.12 78 LEU A C 1
ATOM 633 O O . LEU A 1 78 ? -3.498 1.041 7.067 1.00 92.12 78 LEU A O 1
ATOM 637 N N . GLY A 1 79 ? -4.321 -0.595 5.758 1.00 94.62 79 GLY A N 1
ATOM 638 C CA . GLY A 1 79 ? -3.377 -0.380 4.658 1.00 94.62 79 GLY A CA 1
ATOM 639 C C . GLY A 1 79 ? -1.940 -0.814 4.933 1.00 94.62 79 GLY A C 1
ATOM 640 O O . GLY A 1 79 ? -1.037 -0.419 4.198 1.00 94.62 79 GLY A O 1
ATOM 641 N N . LYS A 1 80 ? -1.707 -1.585 5.999 1.00 96.06 80 LYS A N 1
ATOM 642 C CA . LYS A 1 80 ? -0.389 -2.145 6.294 1.00 96.06 80 LYS A CA 1
ATOM 643 C C . LYS A 1 80 ? 0.000 -3.149 5.214 1.00 96.06 80 LYS A C 1
ATOM 645 O O . LYS A 1 80 ? -0.768 -4.067 4.930 1.00 96.06 80 LYS A O 1
ATOM 650 N N . ILE A 1 81 ? 1.211 -3.007 4.690 1.00 97.31 81 ILE A N 1
ATOM 651 C CA . ILE A 1 81 ? 1.818 -3.970 3.773 1.00 97.31 81 ILE A CA 1
ATOM 652 C C . ILE A 1 81 ? 3.194 -4.399 4.273 1.00 97.31 81 ILE A C 1
ATOM 654 O O . ILE A 1 81 ? 3.778 -3.765 5.151 1.00 97.31 81 ILE A O 1
ATOM 658 N N . THR A 1 82 ? 3.701 -5.477 3.691 1.00 97.12 82 THR A N 1
ATOM 659 C CA . THR A 1 82 ? 5.093 -5.908 3.814 1.00 97.12 82 THR A CA 1
ATOM 660 C C . THR A 1 82 ? 5.588 -6.319 2.441 1.00 97.12 82 THR A C 1
ATOM 662 O O . THR A 1 82 ? 4.832 -6.940 1.694 1.00 97.12 82 THR A O 1
ATOM 665 N N . LEU A 1 83 ? 6.843 -6.027 2.126 1.00 96.62 83 LEU A N 1
ATOM 666 C CA . LEU A 1 83 ? 7.470 -6.439 0.878 1.00 96.62 83 LEU A CA 1
ATOM 667 C C . LEU A 1 83 ? 8.330 -7.674 1.102 1.00 96.62 83 LEU A C 1
ATOM 669 O O . LEU A 1 83 ? 9.117 -7.742 2.048 1.00 96.62 83 LEU A O 1
ATOM 673 N N . LYS A 1 84 ? 8.222 -8.626 0.182 1.00 95.38 84 LYS A N 1
ATOM 674 C CA . LYS A 1 84 ? 9.085 -9.801 0.116 1.00 95.38 84 LYS A CA 1
ATOM 675 C C . LYS A 1 84 ? 9.578 -9.943 -1.314 1.00 95.38 84 LYS A C 1
ATOM 677 O O . LYS A 1 84 ? 8.807 -9.744 -2.247 1.00 95.38 84 LYS A O 1
ATOM 682 N N . THR A 1 85 ? 10.854 -10.271 -1.468 1.00 93.12 85 THR A N 1
ATOM 683 C CA . THR A 1 85 ? 11.360 -10.769 -2.746 1.00 93.12 85 THR A CA 1
ATOM 684 C C . THR A 1 85 ? 10.942 -12.226 -2.859 1.00 93.12 85 THR A C 1
ATOM 686 O O . THR A 1 85 ? 11.047 -12.970 -1.883 1.00 93.12 85 THR A O 1
ATOM 689 N N . ILE A 1 86 ? 10.432 -12.607 -4.021 1.00 88.56 86 ILE A N 1
ATOM 690 C CA . ILE A 1 86 ? 10.094 -13.987 -4.344 1.00 88.56 86 ILE A CA 1
ATOM 691 C C . ILE A 1 86 ? 11.172 -14.428 -5.320 1.00 88.56 86 ILE A C 1
ATOM 693 O O . ILE A 1 86 ? 11.279 -13.862 -6.407 1.00 88.56 86 ILE A O 1
ATOM 697 N N . ASP A 1 87 ? 12.015 -15.361 -4.894 1.00 78.38 87 ASP A N 1
ATOM 698 C CA . ASP A 1 87 ? 12.966 -15.992 -5.798 1.00 78.38 87 ASP A CA 1
ATOM 699 C C . ASP A 1 87 ? 12.180 -16.963 -6.690 1.00 78.38 87 ASP A C 1
ATOM 701 O O . ASP A 1 87 ? 11.392 -17.770 -6.185 1.00 78.38 87 ASP A O 1
ATOM 705 N N . GLY A 1 88 ? 12.343 -16.817 -8.006 1.00 57.19 88 GLY A N 1
ATOM 706 C CA . GLY A 1 88 ? 11.801 -17.726 -9.019 1.00 57.19 88 GLY A CA 1
ATOM 707 C C . GLY A 1 88 ? 12.753 -18.872 -9.313 1.00 57.19 88 GLY A C 1
ATOM 708 O O . GLY A 1 88 ? 13.974 -18.602 -9.395 1.00 57.19 88 GLY A O 1
#

pLDDT: mean 89.14, std 10.44, range [48.47, 97.62]

Secondary structure (DSSP, 8-state):
-------HHHHHHHHT-EEEEEEEEEEEEEEEETTTTEEEEEEEEEEEEEEES--GGGHHHHHHHHHH--STTGGGT-----------

Foldseek 3Di:
DDDDDPCVVVVVQVVQKDWPDDDKDKDWDWDQDPVVRDIDIDIDIDDDIDIDDPCPVCVVVVVVCCVQADDPCSVVVPRHDDDDDDDD